Protein AF-A0A4S1FZ48-F1 (afdb_monomer)

Solvent-accessible surface area (backbone atoms only — not comparable to full-atom values): 2743 Å² total; per-residue (Å²): 140,88,84,81,88,86,67,72,46,79,45,82,48,64,53,89,51,72,80,44,34,20,52,94,85,36,78,55,95,94,35,31,56,48,58,49,74,46,79,40,125

pLDDT: mean 94.05, std 3.79, range [82.62, 98.0]

Mean predicted aligned error: 2.91 Å

Sequence (41 aa):
VVWKAQRPGKWLIHCHIPHHTTNNNVEEKGGGGLMVVIDVT

Radius of gyration: 12.15 Å; Cα contacts (8 Å, |Δi|>4): 54; chains: 1; bounding box: 21×21×32 Å

Foldseek 3Di:
DDDDDDDFDKDKDFDPPVCQFDDVSHADPNTDHGIDIDGGD

Secondary structure (DSSP, 8-state):
------S-EEEEEE-SSGGGGSBTTB--SS--SSEEEEEE-

Structure (mmCIF, N/CA/C/O backbone):
data_AF-A0A4S1FZ48-F1
#
_entry.id   AF-A0A4S1FZ48-F1
#
loop_
_atom_site.group_PDB
_atom_site.id
_atom_site.type_symbol
_atom_site.label_atom_id
_atom_site.label_alt_id
_atom_site.label_comp_id
_atom_site.label_asym_id
_atom_site.label_entity_id
_atom_site.label_seq_id
_atom_site.pdbx_PDB_ins_code
_atom_site.Cartn_x
_atom_site.Cartn_y
_atom_site.Cartn_z
_atom_site.occupancy
_atom_site.B_iso_or_equiv
_atom_site.auth_seq_id
_atom_site.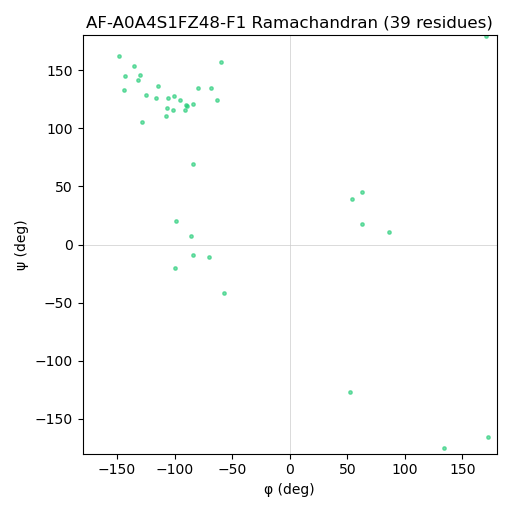auth_comp_id
_atom_site.auth_asym_id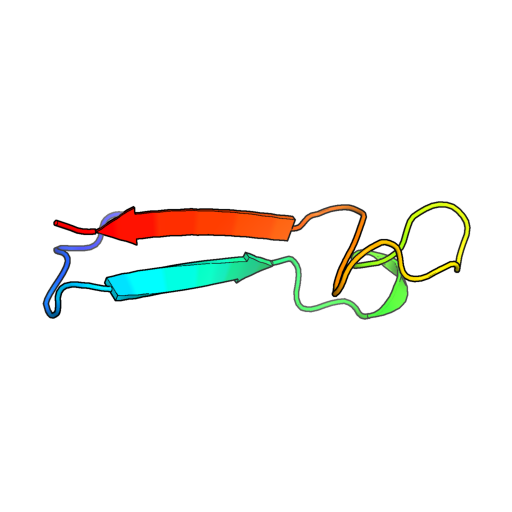
_atom_site.auth_atom_id
_atom_site.pdbx_PDB_model_num
ATOM 1 N N . VAL A 1 1 ? -8.131 -10.180 2.403 1.00 82.62 1 VAL A N 1
ATOM 2 C CA . VAL A 1 1 ? -7.492 -10.139 3.742 1.00 82.62 1 VAL A CA 1
ATOM 3 C C . VAL A 1 1 ? -8.191 -9.065 4.563 1.00 82.62 1 VAL A C 1
ATOM 5 O O . VAL A 1 1 ? -8.602 -8.080 3.965 1.00 82.62 1 VAL 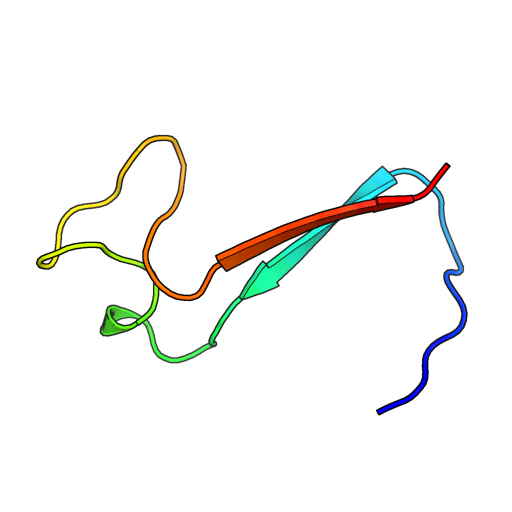A O 1
ATOM 8 N N . VAL A 1 2 ? -8.374 -9.257 5.872 1.00 91.69 2 VAL A N 1
ATOM 9 C CA . VAL A 1 2 ? -9.006 -8.272 6.771 1.00 91.69 2 VAL A CA 1
ATOM 10 C C . VAL A 1 2 ? -8.047 -7.977 7.921 1.00 91.69 2 VAL A C 1
ATOM 12 O O . VAL A 1 2 ? -7.557 -8.905 8.561 1.00 91.69 2 VAL A O 1
ATOM 15 N N . TRP A 1 3 ? -7.787 -6.696 8.182 1.00 92.00 3 TRP A N 1
ATOM 16 C CA . TRP A 1 3 ? -6.922 -6.232 9.267 1.00 92.00 3 TRP A CA 1
ATOM 17 C C . TRP A 1 3 ? -7.617 -5.146 10.083 1.00 92.00 3 TRP A C 1
ATOM 19 O O . TRP A 1 3 ? -8.343 -4.318 9.537 1.00 92.00 3 TRP A O 1
ATOM 29 N N . LYS A 1 4 ? -7.351 -5.124 11.391 1.00 95.31 4 LYS A N 1
ATOM 30 C CA . LYS A 1 4 ? -7.678 -3.992 12.262 1.00 95.31 4 LYS A CA 1
ATOM 31 C C . LYS A 1 4 ? -6.443 -3.103 12.373 1.00 95.31 4 LYS A C 1
ATOM 33 O O . LYS A 1 4 ? -5.388 -3.586 12.781 1.00 95.31 4 LYS A O 1
ATOM 38 N N . ALA A 1 5 ? -6.570 -1.822 12.040 1.00 96.12 5 ALA A N 1
ATOM 39 C CA . ALA A 1 5 ? -5.486 -0.865 12.224 1.00 96.12 5 ALA A CA 1
ATOM 40 C C . ALA A 1 5 ? -5.152 -0.729 13.722 1.00 96.12 5 ALA A C 1
ATOM 42 O O . ALA A 1 5 ? -6.037 -0.477 14.538 1.00 96.12 5 ALA A O 1
ATOM 43 N N . GLN A 1 6 ? -3.886 -0.951 14.090 1.00 96.06 6 GLN A N 1
ATOM 44 C CA . GLN A 1 6 ? -3.440 -0.930 15.493 1.00 96.06 6 GLN A CA 1
ATOM 45 C C . GLN A 1 6 ? -2.765 0.381 15.899 1.00 96.06 6 GLN A C 1
ATOM 47 O O . GLN A 1 6 ? -2.646 0.658 17.089 1.00 96.06 6 GLN A O 1
ATOM 52 N N . ARG A 1 7 ? -2.275 1.157 14.928 1.00 96.88 7 ARG A N 1
ATOM 53 C CA . ARG A 1 7 ? -1.522 2.391 15.163 1.00 96.88 7 ARG A CA 1
ATOM 54 C C . ARG A 1 7 ? -1.857 3.431 14.088 1.00 96.88 7 ARG A C 1
ATOM 56 O O . ARG A 1 7 ? -1.817 3.064 12.909 1.00 96.88 7 ARG A O 1
ATOM 63 N N . PRO A 1 8 ? -2.141 4.688 14.471 1.00 97.88 8 PRO A N 1
ATOM 64 C CA . PRO A 1 8 ? -2.244 5.793 13.525 1.00 97.88 8 PRO A CA 1
ATOM 65 C C . PRO A 1 8 ? -0.936 6.012 12.758 1.00 97.88 8 PRO A C 1
ATOM 67 O O . PRO A 1 8 ? 0.144 5.638 13.228 1.00 97.88 8 PRO A O 1
ATOM 70 N N . GLY A 1 9 ? -1.029 6.628 11.585 1.00 98.00 9 GLY A N 1
ATOM 71 C CA . GLY A 1 9 ? 0.100 6.991 10.736 1.00 98.00 9 GLY A CA 1
ATOM 72 C C . GLY A 1 9 ? -0.112 6.636 9.268 1.00 98.00 9 GLY A C 1
ATOM 73 O O . GLY A 1 9 ? -1.163 6.145 8.863 1.00 98.00 9 GLY A O 1
ATOM 74 N N . LYS A 1 10 ? 0.932 6.851 8.465 1.00 96.75 10 LYS A N 1
ATOM 75 C CA . LYS A 1 10 ? 0.950 6.508 7.039 1.00 96.75 10 LYS A CA 1
ATOM 76 C C . LYS A 1 10 ? 1.478 5.091 6.847 1.00 96.75 10 LYS A C 1
ATOM 78 O O . LYS A 1 10 ? 2.607 4.791 7.227 1.00 96.75 10 LYS A O 1
ATOM 83 N N . TRP A 1 11 ? 0.661 4.226 6.263 1.00 96.25 11 TRP A N 1
ATOM 84 C CA . TRP A 1 11 ? 0.980 2.822 6.027 1.00 96.25 11 TRP A CA 1
ATOM 85 C C . TRP A 1 11 ? 1.262 2.620 4.541 1.00 96.25 11 TRP A C 1
ATOM 87 O O . TRP A 1 11 ? 0.383 2.838 3.707 1.00 96.25 11 TRP A O 1
ATOM 97 N N . LEU A 1 12 ? 2.486 2.207 4.208 1.00 95.31 12 LEU A N 1
ATOM 98 C CA . LEU A 1 12 ? 2.872 1.880 2.839 1.00 95.31 12 LEU A CA 1
ATOM 99 C C . LEU A 1 12 ? 2.471 0.439 2.520 1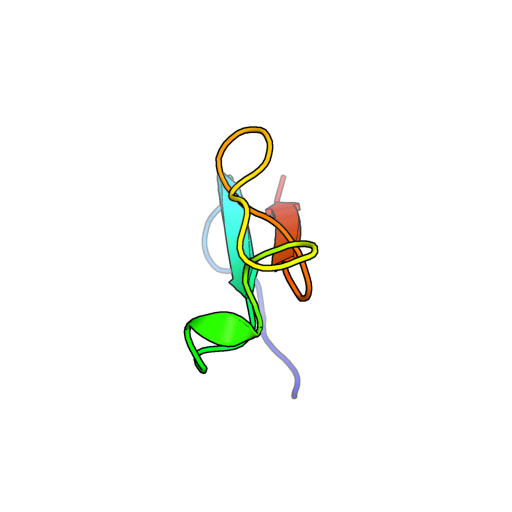.00 95.31 12 LEU A C 1
ATOM 101 O O . LEU A 1 12 ? 2.937 -0.499 3.166 1.00 95.31 12 LEU A O 1
ATOM 105 N N . ILE A 1 13 ? 1.643 0.265 1.497 1.00 95.81 13 ILE A N 1
ATOM 106 C CA . ILE A 1 13 ? 1.306 -1.040 0.934 1.00 95.81 13 ILE A CA 1
ATOM 107 C C . ILE A 1 13 ? 1.829 -1.065 -0.496 1.00 95.81 13 ILE A C 1
ATOM 109 O O . ILE A 1 13 ? 1.520 -0.182 -1.293 1.00 95.81 13 ILE A O 1
ATOM 113 N N . HIS A 1 14 ? 2.630 -2.073 -0.829 1.00 96.44 14 HIS A N 1
ATOM 114 C CA . HIS A 1 14 ? 3.203 -2.199 -2.163 1.00 96.44 14 HIS A CA 1
ATOM 115 C C . HIS A 1 14 ? 3.391 -3.663 -2.571 1.00 96.44 14 HIS A C 1
ATOM 117 O O . HIS A 1 14 ? 3.401 -4.567 -1.732 1.00 96.44 14 HIS A O 1
ATOM 123 N N . CYS A 1 15 ? 3.552 -3.906 -3.871 1.00 96.88 15 CYS A N 1
ATOM 124 C CA . CYS A 1 15 ? 3.976 -5.210 -4.372 1.00 96.88 15 CYS A CA 1
ATOM 125 C C . CYS A 1 15 ? 5.433 -5.485 -3.975 1.00 96.88 15 CYS A C 1
ATOM 127 O O . CYS A 1 15 ? 6.295 -4.632 -4.162 1.00 96.88 15 CYS A O 1
ATOM 129 N N . HIS A 1 16 ? 5.738 -6.683 -3.477 1.00 96.44 16 HIS A N 1
ATOM 130 C CA . HIS A 1 16 ? 7.096 -7.026 -3.035 1.00 96.44 16 HIS A CA 1
ATOM 131 C C . HIS A 1 16 ? 8.021 -7.539 -4.160 1.00 96.44 16 HIS A C 1
ATOM 133 O O . HIS A 1 16 ? 9.133 -7.984 -3.897 1.00 96.44 16 HIS A O 1
ATOM 139 N N . ILE A 1 17 ? 7.580 -7.477 -5.421 1.00 96.56 17 ILE A N 1
ATOM 140 C CA . ILE A 1 17 ? 8.420 -7.745 -6.595 1.00 96.56 17 ILE A CA 1
ATOM 141 C C . ILE A 1 17 ? 9.033 -6.406 -7.039 1.00 96.56 17 ILE A C 1
ATOM 143 O O . ILE A 1 17 ? 8.277 -5.527 -7.450 1.00 96.56 17 ILE A O 1
ATOM 147 N N . PRO A 1 18 ? 10.365 -6.216 -6.992 1.00 92.25 18 PRO A N 1
ATOM 148 C CA . PRO A 1 18 ? 10.965 -4.884 -7.134 1.00 92.25 18 PRO A CA 1
ATOM 149 C C . PRO A 1 18 ? 10.609 -4.130 -8.423 1.00 92.25 18 PRO A C 1
ATOM 151 O O . PRO A 1 18 ? 10.284 -2.951 -8.375 1.00 92.25 18 PRO A O 1
ATOM 154 N N . HIS A 1 19 ? 10.589 -4.792 -9.583 1.00 94.44 19 HIS A N 1
ATOM 155 C CA . HIS A 1 19 ? 10.257 -4.110 -10.842 1.00 94.44 19 HIS A CA 1
ATOM 156 C C . HIS A 1 19 ? 8.778 -3.689 -10.940 1.00 94.44 19 HIS A C 1
ATOM 158 O O . HIS A 1 19 ? 8.420 -2.906 -11.813 1.00 94.44 19 HIS A O 1
ATOM 164 N N . HIS A 1 20 ? 7.916 -4.145 -10.025 1.00 96.31 20 HIS A N 1
ATOM 165 C CA . HIS A 1 20 ? 6.524 -3.701 -9.929 1.00 96.31 20 HIS A CA 1
ATOM 166 C C . HIS A 1 20 ? 6.353 -2.400 -9.128 1.00 96.31 20 HIS A C 1
ATOM 168 O O . HIS A 1 20 ? 5.252 -1.853 -9.115 1.00 96.31 20 HIS A O 1
ATOM 174 N N . THR A 1 21 ? 7.395 -1.891 -8.459 1.00 95.81 21 THR A N 1
ATOM 175 C CA . THR A 1 21 ? 7.337 -0.642 -7.671 1.00 95.81 21 THR A CA 1
ATOM 176 C C . THR A 1 21 ? 7.890 0.566 -8.430 1.00 95.81 21 THR A C 1
ATOM 178 O O . THR A 1 21 ? 8.302 1.548 -7.818 1.00 95.81 21 THR A O 1
ATOM 181 N N . THR A 1 22 ? 7.954 0.487 -9.761 1.00 95.81 22 THR A N 1
ATOM 182 C CA . THR A 1 22 ? 8.495 1.537 -10.638 1.00 95.81 22 THR A CA 1
ATOM 183 C C . THR A 1 22 ? 7.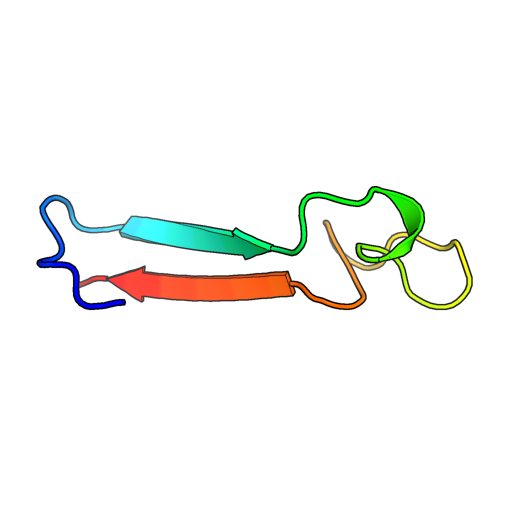579 1.749 -11.836 1.00 95.81 22 THR A C 1
ATOM 185 O O . THR A 1 22 ? 6.884 0.821 -12.253 1.00 95.81 22 THR A O 1
ATOM 188 N N . ASN A 1 23 ? 7.597 2.952 -12.406 1.00 94.31 23 ASN A N 1
ATOM 189 C CA . ASN A 1 23 ? 6.933 3.259 -13.670 1.00 94.31 23 ASN A CA 1
ATOM 190 C C . ASN A 1 23 ? 8.000 3.269 -14.764 1.00 94.31 23 ASN A C 1
ATOM 192 O O . ASN A 1 23 ? 8.921 4.076 -14.724 1.00 94.31 23 ASN A O 1
ATOM 196 N N . ASN A 1 24 ? 7.921 2.349 -15.730 1.00 93.50 24 ASN A N 1
ATOM 197 C CA . ASN A 1 24 ? 8.923 2.224 -16.800 1.00 93.50 24 ASN A CA 1
ATOM 198 C C . ASN A 1 24 ? 10.375 2.079 -16.287 1.00 93.50 24 ASN A C 1
ATOM 200 O O . ASN A 1 24 ? 11.298 2.635 -16.877 1.00 93.50 24 ASN A O 1
ATOM 204 N N . ASN A 1 25 ? 10.581 1.323 -15.200 1.00 91.19 25 ASN A N 1
ATOM 205 C CA . 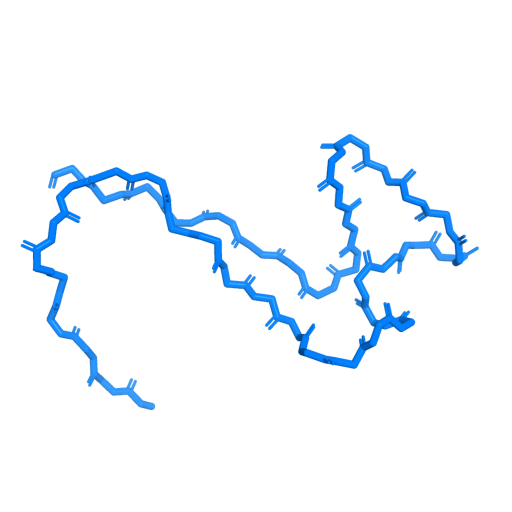ASN A 1 25 ? 11.877 1.157 -14.517 1.00 91.19 25 ASN A CA 1
ATOM 206 C C . ASN A 1 25 ? 12.455 2.445 -13.912 1.00 91.19 25 ASN A C 1
ATOM 208 O O . ASN A 1 25 ? 13.645 2.503 -13.602 1.00 91.19 25 ASN A O 1
ATOM 212 N N . VAL A 1 26 ? 11.623 3.467 -13.731 1.00 93.75 26 VAL A N 1
ATOM 213 C CA . VAL A 1 26 ? 11.992 4.723 -13.087 1.00 93.75 26 VAL A CA 1
ATOM 214 C C . VAL A 1 26 ? 11.209 4.862 -11.784 1.00 93.75 26 VAL A C 1
ATOM 216 O O . VAL A 1 26 ? 10.020 4.543 -11.697 1.00 93.75 26 VAL A O 1
ATOM 219 N N . GLU A 1 27 ? 11.916 5.286 -10.745 1.00 90.44 27 GLU A N 1
ATOM 220 C CA . GLU A 1 27 ? 11.330 5.684 -9.470 1.00 90.44 27 GLU A CA 1
ATOM 221 C C . GLU A 1 27 ? 10.771 7.111 -9.601 1.00 90.44 27 GLU A C 1
ATOM 223 O O . GLU A 1 27 ? 11.421 7.990 -10.168 1.00 90.44 27 GLU A O 1
ATOM 228 N N . GLU A 1 28 ? 9.559 7.342 -9.103 1.00 85.25 28 GLU A N 1
ATOM 229 C CA . GLU A 1 28 ? 8.856 8.620 -9.172 1.00 85.25 28 GLU A CA 1
ATOM 230 C C . GLU A 1 28 ? 8.344 9.073 -7.787 1.00 85.25 28 GLU A C 1
ATOM 232 O O . GLU A 1 28 ? 7.299 8.640 -7.304 1.00 85.25 28 GLU A O 1
ATOM 237 N N . LYS A 1 29 ? 9.005 10.072 -7.186 1.00 84.69 29 LYS A N 1
ATOM 238 C CA . LYS A 1 29 ? 8.556 10.754 -5.948 1.00 84.69 29 LYS A CA 1
ATOM 239 C C . LYS A 1 29 ? 8.479 9.843 -4.706 1.00 84.69 29 LYS A C 1
ATOM 241 O O . LYS A 1 29 ? 7.543 9.935 -3.912 1.00 84.69 29 LYS A O 1
ATOM 246 N N . GLY A 1 30 ? 9.498 9.024 -4.496 1.00 85.00 30 GLY A N 1
ATOM 247 C CA . GLY A 1 30 ? 9.622 8.050 -3.412 1.00 85.00 30 GLY A CA 1
ATOM 248 C C . GLY A 1 30 ? 8.992 6.681 -3.703 1.00 85.00 30 GLY A C 1
ATOM 249 O O . GLY A 1 30 ? 8.862 5.883 -2.773 1.00 85.00 30 GLY A O 1
ATOM 250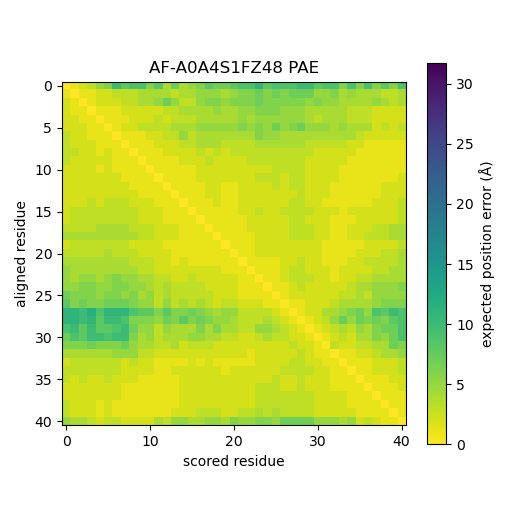 N N . GLY A 1 31 ? 8.583 6.398 -4.944 1.00 88.56 31 GLY A N 1
ATOM 251 C CA . GLY A 1 31 ? 7.902 5.157 -5.314 1.00 88.56 31 GLY A CA 1
ATOM 252 C C . GLY A 1 31 ? 7.354 5.124 -6.741 1.00 88.56 31 GLY A C 1
ATOM 253 O O . GLY A 1 31 ? 7.723 5.922 -7.584 1.00 88.56 31 GLY A O 1
ATOM 254 N N . GLY A 1 32 ? 6.490 4.164 -7.055 1.00 94.31 32 GLY A N 1
ATOM 255 C CA . GLY A 1 32 ? 5.909 4.017 -8.391 1.00 94.31 32 GLY A CA 1
ATOM 256 C C . GLY A 1 32 ? 5.135 2.712 -8.526 1.00 94.31 32 GLY A C 1
ATOM 257 O O . GLY A 1 32 ? 5.075 1.917 -7.583 1.00 94.31 32 GLY A O 1
ATOM 258 N N . GLY A 1 33 ? 4.550 2.477 -9.700 1.00 95.19 33 GLY A N 1
ATOM 259 C CA . GLY A 1 33 ? 3.848 1.237 -10.018 1.00 95.19 33 GLY A CA 1
ATOM 260 C C . GLY A 1 33 ? 2.782 0.851 -8.985 1.00 95.19 33 GLY A C 1
ATOM 261 O O . GLY A 1 33 ? 1.893 1.632 -8.648 1.00 95.19 33 GLY A O 1
ATOM 262 N N . LEU A 1 34 ? 2.867 -0.383 -8.487 1.00 96.88 34 LEU A N 1
ATOM 263 C CA . LEU A 1 34 ? 1.919 -0.996 -7.551 1.00 96.88 34 LEU A CA 1
ATOM 264 C C . LEU A 1 34 ? 2.229 -0.608 -6.099 1.00 96.88 34 LEU A C 1
ATOM 266 O O . LEU A 1 34 ? 2.652 -1.439 -5.288 1.00 96.88 34 LEU A O 1
ATOM 270 N N . MET A 1 35 ? 2.000 0.663 -5.785 1.00 95.94 35 MET A N 1
ATOM 271 C CA . MET A 1 35 ? 2.194 1.273 -4.472 1.00 95.94 35 MET A CA 1
ATOM 272 C C . MET A 1 35 ? 0.968 2.100 -4.070 1.00 95.94 35 MET A C 1
ATOM 274 O O . MET A 1 35 ? 0.401 2.827 -4.881 1.00 95.94 35 MET A O 1
ATOM 278 N N . VAL A 1 36 ? 0.599 2.052 -2.790 1.00 95.06 36 VAL A N 1
ATOM 279 C CA . VAL A 1 36 ? -0.376 2.961 -2.181 1.00 95.06 36 VAL A CA 1
ATOM 280 C C . VAL A 1 36 ? 0.035 3.305 -0.752 1.00 95.06 36 VAL A C 1
ATOM 282 O O . VAL A 1 36 ? 0.577 2.473 -0.024 1.00 95.06 36 VAL A O 1
ATOM 285 N N . VAL A 1 37 ? -0.248 4.538 -0.337 1.00 95.06 37 VAL A N 1
ATOM 286 C CA . VAL A 1 37 ? -0.168 4.955 1.065 1.00 95.06 37 VAL A CA 1
ATOM 287 C C . VAL A 1 37 ? -1.582 5.086 1.609 1.00 95.06 37 VAL A C 1
ATOM 289 O O . VAL A 1 37 ? -2.400 5.804 1.038 1.00 95.06 37 VAL A O 1
ATOM 292 N N . ILE A 1 38 ? -1.858 4.411 2.720 1.00 95.88 38 ILE A N 1
ATOM 293 C CA . ILE A 1 38 ? -3.097 4.579 3.481 1.00 95.88 38 ILE A CA 1
ATOM 294 C C . ILE A 1 38 ? -2.799 5.482 4.672 1.00 95.88 38 ILE A C 1
ATOM 296 O O . ILE A 1 38 ? -1.856 5.226 5.422 1.00 95.88 38 ILE A O 1
ATOM 300 N N . ASP A 1 39 ? -3.595 6.534 4.842 1.00 97.44 39 ASP A N 1
ATOM 301 C CA . ASP A 1 39 ? -3.551 7.369 6.040 1.00 97.44 39 ASP A CA 1
ATOM 302 C C . ASP A 1 39 ? -4.516 6.803 7.088 1.00 97.44 39 ASP A C 1
ATOM 304 O O . ASP A 1 39 ? -5.712 6.663 6.829 1.00 97.44 39 ASP A O 1
ATOM 308 N N . VAL A 1 40 ? -3.981 6.415 8.244 1.00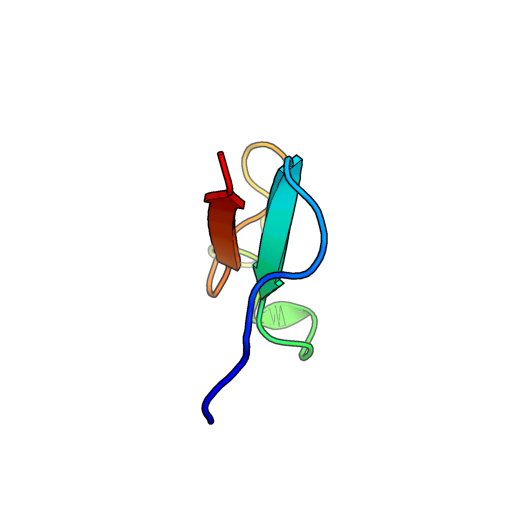 97.69 40 VAL A N 1
ATOM 309 C CA . VAL A 1 40 ? -4.741 5.891 9.380 1.00 97.69 40 VAL A CA 1
ATOM 310 C C . VAL A 1 40 ? -4.761 6.967 10.457 1.00 97.69 40 VAL A C 1
ATOM 312 O O . VAL A 1 40 ? -3.733 7.238 11.079 1.00 97.69 40 VAL A O 1
ATOM 315 N N . THR A 1 41 ? -5.930 7.557 10.683 1.00 94.19 41 THR A N 1
ATOM 316 C CA . THR A 1 41 ? -6.182 8.567 11.723 1.00 94.19 41 THR A CA 1
ATOM 317 C C . THR A 1 41 ? -6.807 7.956 12.962 1.00 94.19 41 THR A C 1
ATOM 319 O O . THR 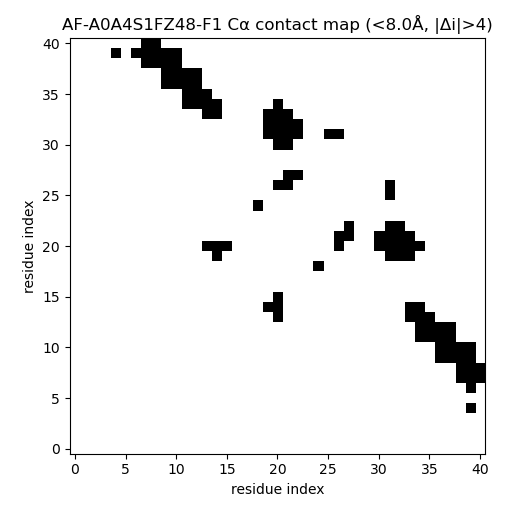A 1 41 ? -7.746 7.145 12.782 1.00 94.19 41 THR A O 1
#